Protein AF-A0A2V9PYH4-F1 (afdb_monomer)

Structure (mmCIF, N/CA/C/O backbone):
data_AF-A0A2V9PYH4-F1
#
_entry.id   AF-A0A2V9PYH4-F1
#
loop_
_atom_site.group_PDB
_atom_site.id
_atom_site.type_symbol
_atom_site.label_atom_id
_atom_site.label_alt_id
_atom_site.label_comp_id
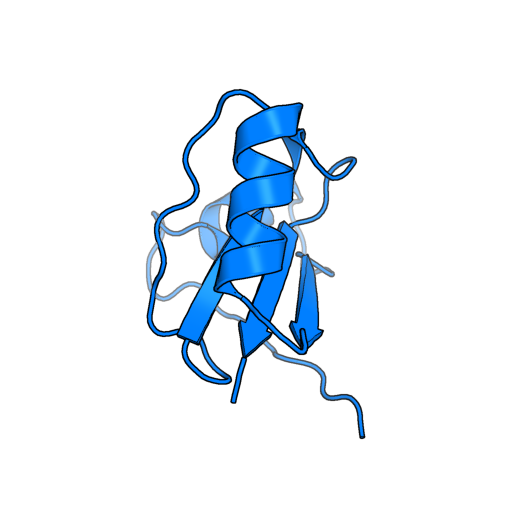_atom_site.label_asym_id
_atom_site.label_entity_id
_atom_site.label_seq_id
_atom_site.pdbx_PDB_ins_code
_atom_site.Cartn_x
_atom_site.Cartn_y
_atom_site.Cartn_z
_atom_site.occupancy
_atom_site.B_iso_or_equiv
_atom_site.auth_seq_id
_atom_site.auth_comp_id
_atom_site.auth_asym_id
_atom_site.auth_atom_id
_atom_site.pdbx_PDB_model_num
ATOM 1 N N . MET A 1 1 ? -12.632 -15.002 2.463 1.00 74.31 1 MET A N 1
ATOM 2 C CA . MET A 1 1 ? -11.998 -15.521 1.229 1.00 74.31 1 MET A CA 1
ATOM 3 C C . MET A 1 1 ? -11.017 -14.481 0.726 1.00 74.31 1 MET A C 1
ATOM 5 O O . MET A 1 1 ? -11.330 -13.304 0.837 1.00 74.31 1 MET A O 1
ATOM 9 N N . GLY A 1 2 ? -9.854 -14.905 0.232 1.00 88.62 2 GLY A N 1
ATOM 10 C CA . GLY A 1 2 ? -8.909 -14.022 -0.457 1.00 88.62 2 GLY A CA 1
ATOM 11 C C . GLY A 1 2 ? -9.197 -13.957 -1.958 1.00 88.62 2 GLY A C 1
ATOM 12 O O . GLY A 1 2 ? -9.868 -14.837 -2.497 1.00 88.62 2 GLY A O 1
ATOM 13 N N . SER A 1 3 ? -8.684 -12.925 -2.617 1.00 93.38 3 SER A N 1
ATOM 14 C CA . SER A 1 3 ? -8.768 -12.711 -4.064 1.00 93.38 3 SER A CA 1
ATOM 15 C C . SER A 1 3 ? -7.396 -12.323 -4.615 1.00 93.38 3 SER A C 1
ATOM 17 O O . SER A 1 3 ? -6.546 -11.806 -3.891 1.00 93.38 3 SER A O 1
ATOM 19 N N . ILE A 1 4 ? -7.182 -12.574 -5.907 1.00 95.50 4 ILE A N 1
ATOM 20 C CA . ILE A 1 4 ? -6.038 -12.052 -6.661 1.00 95.50 4 ILE A CA 1
ATOM 21 C C . ILE A 1 4 ? -6.579 -10.986 -7.607 1.00 95.50 4 ILE A C 1
ATOM 23 O O . ILE A 1 4 ? -7.496 -11.260 -8.381 1.00 95.50 4 ILE A O 1
ATOM 27 N N . LEU A 1 5 ? -6.018 -9.779 -7.537 1.00 94.56 5 LEU A N 1
ATOM 28 C CA . LEU A 1 5 ? -6.345 -8.688 -8.445 1.00 94.56 5 LEU A CA 1
ATOM 29 C C . LEU A 1 5 ? -5.287 -8.617 -9.547 1.00 94.56 5 LEU A C 1
ATOM 31 O O . LEU A 1 5 ? -4.103 -8.440 -9.263 1.00 94.56 5 LEU A O 1
ATOM 35 N N . LEU A 1 6 ? -5.721 -8.751 -10.799 1.00 95.56 6 LEU A N 1
ATOM 36 C CA . LEU A 1 6 ? -4.870 -8.516 -11.961 1.00 95.56 6 LEU A CA 1
ATOM 37 C C . LEU A 1 6 ? -4.983 -7.049 -12.362 1.00 95.56 6 LEU A C 1
ATOM 39 O O . LEU A 1 6 ? -6.084 -6.537 -12.561 1.00 95.56 6 LEU A O 1
ATOM 43 N N . LEU A 1 7 ? -3.839 -6.381 -12.466 1.00 94.00 7 LEU A N 1
ATOM 44 C CA . LEU A 1 7 ? -3.752 -4.971 -12.817 1.00 94.00 7 LEU A CA 1
ATOM 45 C C . LEU A 1 7 ? -3.056 -4.825 -14.164 1.00 94.00 7 LEU A C 1
ATOM 47 O O . LEU A 1 7 ? -1.999 -5.412 -14.385 1.00 94.00 7 LEU A O 1
ATOM 51 N N . GLN A 1 8 ? -3.627 -3.991 -15.026 1.00 94.38 8 GLN A N 1
ATOM 52 C CA . GLN A 1 8 ? -2.982 -3.522 -16.245 1.00 94.38 8 GLN A CA 1
ATOM 53 C C . GLN A 1 8 ? -2.889 -1.993 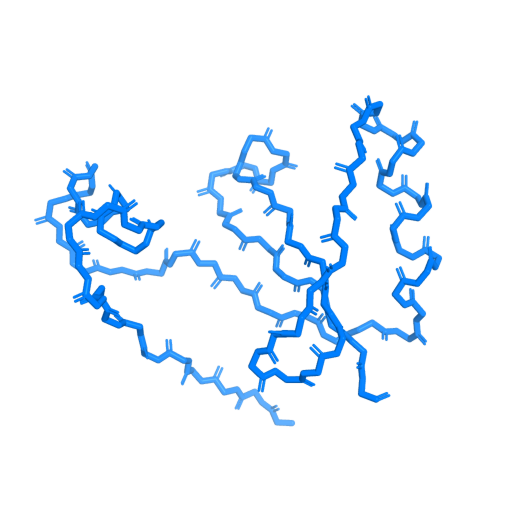-16.205 1.00 94.38 8 GLN A C 1
ATOM 55 O O . GLN A 1 8 ? -3.797 -1.342 -15.681 1.00 94.38 8 GLN A O 1
ATOM 60 N N . PRO A 1 9 ? -1.808 -1.394 -16.722 1.00 94.25 9 PRO A N 1
ATOM 61 C CA . PRO A 1 9 ? -1.725 0.051 -16.833 1.00 94.25 9 PRO A CA 1
ATOM 62 C C . PRO A 1 9 ? -2.705 0.557 -17.898 1.00 94.25 9 PRO A C 1
ATOM 64 O O . PRO A 1 9 ? -2.703 0.077 -19.027 1.00 94.25 9 PRO A O 1
ATOM 67 N N . GLU A 1 10 ? -3.513 1.561 -17.562 1.00 91.94 10 GLU A N 1
ATOM 68 C CA . GLU A 1 10 ? -4.371 2.243 -18.546 1.00 91.94 10 GLU A CA 1
ATOM 69 C C . GLU A 1 10 ? -3.564 3.162 -19.476 1.00 91.94 10 GLU A C 1
ATOM 71 O O . GLU A 1 10 ? -3.949 3.415 -20.615 1.00 91.94 10 GLU A O 1
ATOM 76 N N . ASN A 1 11 ? -2.436 3.678 -18.984 1.00 93.25 11 ASN A N 1
ATOM 77 C CA . ASN A 1 11 ? -1.511 4.540 -19.711 1.00 93.25 11 ASN A CA 1
ATOM 78 C C . ASN A 1 11 ? -0.079 4.374 -19.173 1.00 93.25 11 ASN A C 1
ATOM 80 O O . ASN A 1 11 ? 0.150 3.721 -18.154 1.00 93.25 11 ASN A O 1
ATOM 84 N N . SER A 1 12 ? 0.891 5.008 -19.829 1.00 91.81 12 SER A N 1
ATOM 85 C CA . SER A 1 12 ? 2.321 4.904 -19.507 1.00 91.81 12 SER A CA 1
ATOM 86 C C . SER A 1 12 ? 2.777 5.670 -18.254 1.00 91.81 12 SER A C 1
ATOM 88 O O . SER A 1 12 ? 3.961 5.631 -17.933 1.00 91.81 12 SER A O 1
ATOM 90 N N . THR A 1 13 ? 1.883 6.358 -17.535 1.00 89.00 13 THR A N 1
ATOM 91 C CA . THR A 1 13 ? 2.246 7.262 -16.419 1.00 89.00 13 THR A CA 1
ATOM 92 C C . THR A 1 13 ? 1.740 6.816 -15.041 1.00 89.00 13 THR A C 1
ATOM 94 O O . THR A 1 13 ? 1.985 7.490 -14.043 1.00 89.00 13 THR A O 1
ATOM 97 N N . GLY A 1 14 ? 1.051 5.673 -14.949 1.00 90.12 14 GLY A N 1
ATOM 98 C CA . GLY A 1 14 ? 0.505 5.150 -13.690 1.00 90.12 14 GLY A CA 1
ATOM 99 C C . GLY A 1 14 ? 1.487 4.313 -12.855 1.00 90.12 14 GLY A C 1
ATOM 100 O O . GLY A 1 14 ? 2.496 3.822 -13.355 1.00 90.12 14 GLY A O 1
ATOM 101 N N . LYS A 1 15 ? 1.141 4.056 -11.583 1.00 89.69 15 LYS A N 1
ATOM 102 C CA . LYS A 1 15 ? 1.940 3.217 -10.656 1.00 89.69 15 LYS A CA 1
ATOM 103 C C . LYS A 1 15 ? 2.221 1.815 -11.205 1.00 89.69 15 LYS A C 1
ATOM 105 O O . LYS A 1 15 ? 3.319 1.300 -11.039 1.00 89.69 15 LYS A O 1
ATOM 110 N N . VAL A 1 16 ? 1.239 1.220 -11.884 1.00 93.00 16 VAL A N 1
ATOM 111 C CA . VAL A 1 16 ? 1.386 -0.094 -12.529 1.00 93.00 16 VAL A CA 1
ATOM 112 C C . VAL A 1 16 ? 2.382 -0.021 -13.690 1.00 93.00 16 VAL A C 1
ATOM 114 O O . VAL A 1 16 ? 3.227 -0.900 -13.819 1.00 93.00 16 VAL A O 1
ATOM 117 N N . ALA A 1 17 ? 2.338 1.046 -14.497 1.00 94.75 17 ALA A N 1
ATOM 118 C CA . ALA A 1 17 ? 3.294 1.249 -15.585 1.00 94.75 17 ALA A CA 1
ATOM 119 C C . ALA A 1 17 ? 4.719 1.446 -15.048 1.00 94.75 17 ALA A C 1
ATOM 121 O O . ALA A 1 17 ? 5.650 0.827 -15.553 1.00 94.75 17 ALA A O 1
ATOM 122 N N . ALA A 1 18 ? 4.875 2.245 -13.987 1.00 92.00 18 ALA A N 1
ATOM 123 C CA . ALA A 1 18 ? 6.160 2.454 -13.324 1.00 92.00 18 ALA A CA 1
ATOM 124 C C . ALA A 1 18 ? 6.735 1.145 -12.755 1.00 92.00 18 ALA A C 1
ATOM 126 O O . ALA A 1 18 ? 7.899 0.840 -12.994 1.00 92.00 18 ALA A O 1
ATOM 127 N N . PHE A 1 19 ? 5.909 0.333 -12.084 1.00 92.00 19 PHE A N 1
ATOM 128 C CA . PHE A 1 19 ? 6.319 -0.973 -11.561 1.00 92.00 19 PHE A CA 1
ATOM 129 C C . PHE A 1 19 ? 6.808 -1.920 -12.665 1.00 92.00 19 PHE A C 1
ATOM 131 O O . PHE A 1 19 ? 7.858 -2.545 -12.525 1.00 92.00 19 PHE A O 1
ATOM 138 N N . LEU A 1 20 ? 6.070 -2.017 -13.776 1.00 94.19 20 LEU A N 1
ATOM 139 C CA . LEU A 1 20 ? 6.467 -2.860 -14.907 1.00 94.19 20 LEU A CA 1
ATOM 140 C C . LEU A 1 20 ? 7.760 -2.359 -15.563 1.00 94.19 20 LEU A C 1
ATOM 142 O O . LEU A 1 20 ? 8.600 -3.176 -15.933 1.00 94.19 20 LEU A O 1
ATOM 146 N N . ALA A 1 21 ? 7.943 -1.040 -15.677 1.00 93.94 21 ALA A N 1
ATOM 147 C CA . ALA A 1 21 ? 9.158 -0.446 -16.231 1.00 93.94 21 ALA A CA 1
ATOM 148 C C . ALA A 1 21 ? 10.393 -0.693 -15.347 1.00 93.94 21 ALA A C 1
ATOM 150 O O . ALA A 1 21 ? 11.463 -0.988 -15.870 1.00 93.94 21 ALA A O 1
ATOM 151 N N . GLU A 1 22 ? 10.245 -0.603 -14.022 1.00 90.81 22 GLU A N 1
ATOM 152 C CA . GLU A 1 22 ? 11.322 -0.875 -13.061 1.00 90.81 22 GLU A CA 1
ATOM 153 C C . GLU A 1 22 ? 11.704 -2.362 -13.036 1.00 90.81 22 GLU A C 1
ATOM 155 O O . GLU A 1 22 ? 12.884 -2.709 -13.015 1.00 90.81 22 GLU A O 1
ATOM 160 N N . ARG A 1 23 ? 10.705 -3.252 -13.061 1.00 90.00 23 ARG A N 1
ATOM 161 C CA . ARG A 1 23 ? 10.906 -4.702 -12.933 1.00 90.00 23 ARG A CA 1
ATOM 162 C C . ARG A 1 23 ? 11.283 -5.390 -14.247 1.00 90.00 23 ARG A C 1
ATOM 164 O O . ARG A 1 23 ? 11.966 -6.410 -14.219 1.00 90.00 23 ARG A O 1
ATOM 171 N N . GLY A 1 24 ? 10.795 -4.886 -15.381 1.00 92.12 24 GLY A N 1
ATOM 172 C CA . GLY A 1 24 ? 10.969 -5.481 -16.711 1.00 92.12 24 GLY A CA 1
ATOM 173 C C . GLY A 1 24 ? 10.100 -6.716 -17.003 1.00 92.12 24 GLY A C 1
ATOM 174 O O . GLY A 1 24 ? 10.270 -7.327 -18.055 1.00 92.12 24 GLY A O 1
ATOM 175 N N . ALA A 1 25 ? 9.195 -7.102 -16.095 1.00 92.50 25 ALA A N 1
ATOM 176 C CA . ALA A 1 25 ? 8.291 -8.252 -16.230 1.00 92.50 25 ALA A CA 1
ATOM 177 C C . ALA A 1 25 ? 7.086 -8.135 -15.274 1.00 92.50 25 ALA A C 1
ATOM 179 O O . ALA A 1 25 ? 7.072 -7.280 -14.383 1.00 92.50 25 ALA A O 1
ATOM 180 N N . GLU A 1 26 ? 6.093 -9.020 -15.413 1.00 94.12 26 GLU A N 1
ATOM 181 C CA . GLU A 1 26 ? 4.965 -9.120 -14.483 1.00 94.12 26 GLU A CA 1
ATOM 182 C C . GLU A 1 26 ? 5.402 -9.524 -13.060 1.00 94.12 26 GLU A C 1
ATOM 184 O O . GLU A 1 26 ? 6.485 -10.073 -12.815 1.00 94.12 26 GLU A O 1
ATOM 189 N N . GLY A 1 27 ? 4.533 -9.271 -12.076 1.00 93.75 27 GLY A N 1
ATOM 190 C CA . GLY A 1 27 ? 4.775 -9.699 -10.704 1.00 93.75 27 GLY A CA 1
ATOM 191 C C . GLY A 1 27 ? 3.769 -9.180 -9.687 1.00 93.75 27 GLY A C 1
ATOM 192 O O . GLY A 1 27 ? 2.816 -8.477 -10.014 1.00 93.75 27 GLY A O 1
ATOM 193 N N . ILE A 1 28 ? 4.012 -9.531 -8.424 1.00 93.94 28 ILE A N 1
ATOM 194 C CA . ILE A 1 28 ? 3.237 -9.040 -7.283 1.00 93.94 28 ILE A CA 1
ATOM 195 C C . ILE A 1 28 ? 3.703 -7.619 -6.962 1.00 93.94 28 ILE A C 1
ATOM 197 O O . ILE A 1 28 ? 4.857 -7.420 -6.586 1.00 93.94 28 ILE A O 1
ATOM 201 N N . ILE A 1 29 ? 2.799 -6.650 -7.111 1.00 93.69 29 ILE A N 1
ATOM 202 C CA . ILE A 1 29 ? 3.045 -5.234 -6.795 1.00 93.69 29 ILE A CA 1
ATOM 203 C C . ILE A 1 29 ? 2.727 -4.895 -5.331 1.00 93.69 29 ILE A C 1
ATOM 205 O O . ILE A 1 29 ? 3.333 -3.995 -4.752 1.00 93.69 29 ILE A O 1
ATOM 209 N N . GLY A 1 30 ? 1.787 -5.613 -4.714 1.00 95.38 30 GLY A N 1
ATOM 210 C CA . GLY A 1 30 ? 1.319 -5.312 -3.368 1.00 95.38 30 GLY A CA 1
ATOM 211 C C . GLY A 1 30 ? 0.186 -6.209 -2.888 1.00 95.38 30 GLY A C 1
ATOM 212 O O . GLY A 1 30 ? -0.172 -7.184 -3.552 1.00 95.38 30 GLY A O 1
ATOM 213 N N . VAL A 1 31 ? -0.369 -5.863 -1.727 1.00 96.31 31 VAL A N 1
ATOM 214 C CA . VAL A 1 31 ? -1.477 -6.576 -1.074 1.00 96.31 31 VAL A CA 1
ATOM 215 C C . VAL A 1 31 ? -2.530 -5.603 -0.548 1.00 96.31 31 VAL A C 1
ATOM 217 O O . VAL A 1 31 ? -2.190 -4.504 -0.116 1.00 96.31 31 VAL A O 1
ATOM 220 N N . SER A 1 32 ? -3.791 -6.033 -0.531 1.00 96.75 32 SER A N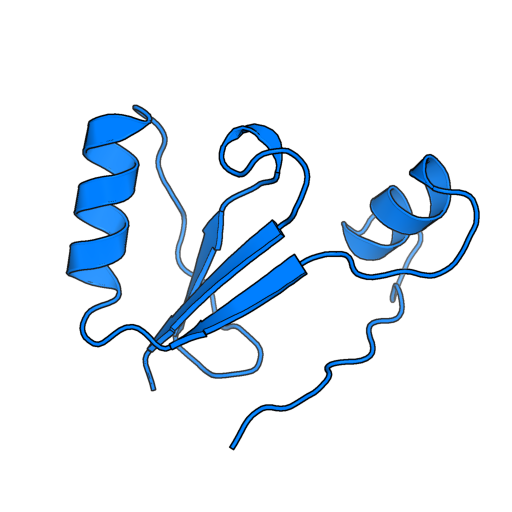 1
ATOM 221 C CA . SER A 1 32 ? -4.898 -5.318 0.115 1.00 96.75 32 SER A CA 1
ATOM 222 C C . SER A 1 32 ? -5.338 -6.069 1.369 1.00 96.75 32 SER A C 1
ATOM 224 O O . SER A 1 32 ? -5.583 -7.276 1.315 1.00 96.75 32 SER A O 1
ATOM 226 N N . ILE A 1 33 ? -5.447 -5.367 2.495 1.00 96.38 33 ILE A N 1
ATOM 227 C CA . ILE A 1 33 ? -5.798 -5.931 3.802 1.00 96.38 33 ILE A CA 1
ATOM 228 C C . ILE A 1 33 ? -7.001 -5.174 4.367 1.00 96.38 33 ILE A C 1
ATOM 230 O O . ILE A 1 33 ? -6.978 -3.950 4.498 1.00 96.38 33 ILE A O 1
ATOM 234 N N . GLU A 1 34 ? -8.052 -5.913 4.719 1.00 97.31 34 GLU A N 1
ATOM 235 C CA . GLU A 1 34 ? -9.226 -5.348 5.384 1.00 97.31 34 GLU A CA 1
ATOM 236 C C . GLU A 1 34 ? -8.878 -4.987 6.831 1.00 97.31 34 GLU A C 1
ATOM 238 O O . GLU A 1 34 ? -8.313 -5.806 7.562 1.00 97.31 34 GLU A O 1
ATOM 243 N N . VAL A 1 35 ? -9.228 -3.776 7.255 1.00 97.56 35 VAL A N 1
ATOM 244 C CA . VAL A 1 35 ? -9.022 -3.298 8.624 1.00 97.56 35 VAL A CA 1
ATOM 245 C C . VAL A 1 35 ? -10.353 -2.950 9.280 1.00 97.56 35 VAL A C 1
ATOM 247 O O . VAL A 1 35 ? -11.272 -2.453 8.636 1.00 97.56 35 VAL A O 1
ATOM 250 N N . ALA A 1 36 ? -10.446 -3.172 10.592 1.00 97.31 36 ALA A N 1
ATOM 251 C CA . ALA A 1 36 ? -11.663 -2.878 11.354 1.00 97.31 36 ALA A CA 1
ATOM 252 C C . ALA A 1 36 ? -11.962 -1.370 11.464 1.00 97.31 36 ALA A C 1
ATOM 254 O O . ALA A 1 36 ? -13.117 -0.977 11.587 1.00 97.31 36 ALA A O 1
ATOM 255 N N . SER A 1 37 ? -10.920 -0.533 11.455 1.00 97.56 37 SER A N 1
ATOM 256 C CA . SER A 1 37 ? -11.029 0.927 11.476 1.00 97.56 37 SER A CA 1
ATOM 257 C C . SER A 1 37 ? -9.912 1.538 10.637 1.00 97.56 37 SER A C 1
ATOM 259 O O . SER A 1 37 ? -8.753 1.595 11.065 1.00 97.56 37 SER A O 1
ATOM 261 N N . LEU A 1 38 ? -10.261 2.020 9.446 1.00 97.88 38 LEU A N 1
ATOM 262 C CA . LEU A 1 38 ? -9.328 2.701 8.554 1.00 97.88 38 LEU A CA 1
ATOM 263 C C . LEU A 1 38 ? -8.790 3.979 9.196 1.00 97.88 38 LEU A C 1
ATOM 265 O O . LEU A 1 38 ? -7.604 4.276 9.084 1.00 97.88 38 LEU A O 1
ATOM 269 N N . GLN A 1 39 ? -9.644 4.705 9.923 1.00 97.38 39 GLN A N 1
ATOM 270 C CA . GLN A 1 39 ? -9.252 5.925 10.622 1.00 97.38 39 GLN A CA 1
ATOM 271 C C . GLN A 1 39 ? -8.176 5.643 11.675 1.00 97.38 39 GLN A C 1
ATOM 273 O O . GLN A 1 39 ? -7.161 6.334 11.715 1.00 97.38 39 GLN A O 1
ATOM 278 N N . THR A 1 40 ? -8.355 4.597 12.489 1.00 98.00 40 THR A N 1
ATOM 279 C CA . THR A 1 40 ? -7.371 4.211 13.511 1.00 98.00 40 THR A CA 1
ATOM 280 C C . THR A 1 40 ? -6.061 3.749 12.876 1.00 98.00 40 THR A C 1
ATOM 282 O O . THR A 1 40 ? -4.992 4.176 13.313 1.00 98.00 40 THR A O 1
ATOM 285 N N . ALA A 1 41 ? -6.131 2.922 11.826 1.00 97.50 41 ALA A N 1
ATOM 286 C CA . ALA A 1 41 ? -4.948 2.470 11.096 1.00 97.50 41 ALA A CA 1
ATOM 287 C C . ALA A 1 41 ? -4.171 3.652 10.495 1.00 97.50 41 ALA A C 1
ATOM 289 O O . ALA A 1 41 ? -2.952 3.737 10.651 1.00 97.50 41 ALA A O 1
ATOM 290 N N . ARG A 1 42 ? -4.883 4.609 9.885 1.00 97.81 42 ARG A N 1
ATOM 291 C CA . ARG A 1 42 ? -4.293 5.833 9.338 1.00 97.81 42 ARG A CA 1
ATOM 292 C C . ARG A 1 42 ? -3.602 6.653 10.419 1.00 97.81 42 ARG A C 1
ATOM 294 O O . ARG A 1 42 ? -2.425 6.955 10.275 1.00 97.81 42 ARG A O 1
ATOM 301 N N . SER A 1 43 ? -4.291 6.966 11.518 1.00 97.88 43 SER A N 1
ATOM 302 C CA . SER A 1 43 ? -3.710 7.765 12.604 1.00 97.88 43 SER A CA 1
ATOM 303 C C . SER A 1 43 ? -2.438 7.135 13.175 1.00 97.88 43 SER A C 1
ATOM 305 O O . SER A 1 43 ? -1.476 7.850 13.453 1.00 97.88 43 SER A O 1
ATOM 307 N N . LEU A 1 44 ? -2.398 5.804 13.306 1.00 97.00 44 LEU A N 1
ATOM 308 C CA . LEU A 1 44 ? -1.200 5.095 13.751 1.00 97.00 44 LEU A CA 1
ATOM 309 C C . LEU A 1 44 ? -0.046 5.241 12.747 1.00 97.00 44 LEU A C 1
ATOM 311 O O . LEU A 1 44 ? 1.081 5.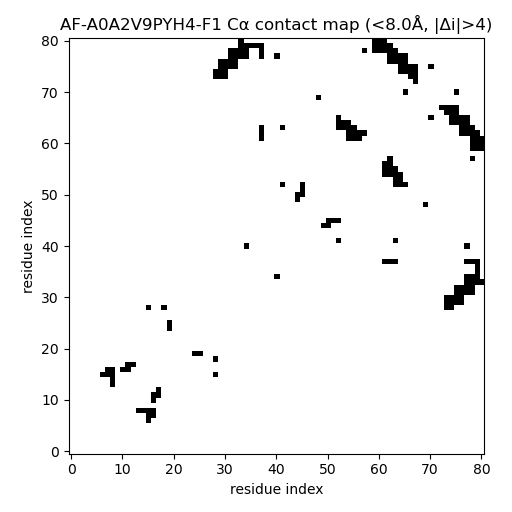532 13.149 1.00 97.00 44 LEU A O 1
ATOM 315 N N . LEU A 1 45 ? -0.312 5.062 11.451 1.00 96.62 45 LEU A N 1
ATOM 316 C CA . LEU A 1 45 ? 0.697 5.219 10.401 1.00 96.62 45 LEU A CA 1
ATOM 317 C C . LEU A 1 45 ? 1.242 6.649 10.351 1.00 96.62 45 LEU A C 1
ATOM 319 O O . LEU A 1 45 ? 2.458 6.839 10.344 1.00 96.62 45 LEU A O 1
ATOM 323 N N . GLU A 1 46 ? 0.369 7.655 10.363 1.00 97.62 46 GLU A N 1
ATOM 324 C CA . GLU A 1 46 ? 0.756 9.069 10.278 1.00 97.62 46 GLU A CA 1
ATOM 325 C C . GLU A 1 46 ? 1.622 9.487 11.476 1.00 97.62 46 GLU A C 1
ATOM 327 O O . GLU A 1 46 ? 2.645 10.154 11.304 1.00 97.62 46 GLU A O 1
ATOM 332 N N . ALA A 1 47 ? 1.282 9.015 12.681 1.00 97.31 47 ALA A N 1
ATOM 333 C CA . ALA A 1 47 ? 2.058 9.280 13.891 1.00 97.31 47 ALA A CA 1
ATOM 334 C C . ALA A 1 47 ? 3.472 8.670 13.851 1.00 97.31 47 ALA A C 1
ATOM 336 O O . ALA A 1 47 ? 4.420 9.286 14.338 1.00 97.31 47 ALA A O 1
ATOM 337 N N . ASN A 1 48 ? 3.630 7.478 13.263 1.00 96.12 48 ASN A N 1
ATOM 338 C CA . ASN A 1 48 ? 4.909 6.757 13.244 1.00 96.12 48 ASN A CA 1
ATOM 339 C C . ASN A 1 48 ? 5.793 7.096 12.035 1.00 96.12 48 ASN A C 1
ATOM 341 O O . ASN A 1 48 ? 7.012 6.971 12.110 1.00 96.12 48 ASN A O 1
ATOM 345 N N . THR A 1 49 ? 5.201 7.541 10.928 1.00 94.88 49 THR A N 1
ATOM 346 C CA . THR A 1 49 ? 5.931 7.849 9.685 1.00 94.88 49 THR A CA 1
ATOM 347 C C . THR A 1 49 ? 6.143 9.343 9.462 1.00 94.88 49 THR A C 1
ATOM 349 O O . THR A 1 49 ? 6.955 9.719 8.619 1.00 94.88 49 THR A O 1
ATOM 352 N N . LYS A 1 50 ? 5.425 10.205 10.201 1.00 93.81 50 LYS A N 1
ATOM 353 C CA . LYS A 1 50 ? 5.380 11.662 9.985 1.00 93.81 50 LYS A CA 1
ATOM 354 C C . LYS A 1 50 ? 4.943 12.046 8.562 1.00 93.81 50 LYS A C 1
ATOM 356 O O . LYS A 1 50 ? 5.310 13.111 8.068 1.00 93.81 50 LYS A O 1
ATOM 361 N N . ARG A 1 51 ? 4.159 11.189 7.902 1.00 95.12 51 ARG A N 1
ATOM 362 C CA . ARG A 1 51 ? 3.596 11.398 6.563 1.00 95.12 51 ARG A CA 1
ATOM 363 C C . ARG A 1 51 ? 2.085 11.237 6.613 1.00 95.12 51 ARG A C 1
ATOM 365 O O . ARG A 1 51 ? 1.605 10.339 7.288 1.00 95.12 51 ARG A O 1
ATOM 372 N N . GLN A 1 52 ? 1.363 12.074 5.872 1.00 96.75 52 GLN A N 1
ATOM 373 C CA . GLN A 1 52 ? -0.081 11.934 5.674 1.00 96.75 52 GLN A CA 1
ATOM 374 C C . GLN A 1 52 ? -0.403 10.897 4.594 1.00 96.75 52 GLN A C 1
ATOM 376 O O . GLN A 1 52 ? 0.293 10.813 3.575 1.00 96.75 52 GLN A O 1
ATOM 381 N N . PHE A 1 53 ? -1.470 10.127 4.811 1.00 96.69 53 PHE A N 1
ATOM 382 C CA . PHE A 1 53 ? -1.949 9.124 3.858 1.00 96.69 53 PHE A CA 1
ATOM 383 C C . PHE A 1 53 ? -3.364 9.467 3.402 1.00 96.69 53 PHE A C 1
ATOM 385 O O . PHE A 1 53 ? -4.340 9.214 4.108 1.00 96.69 53 PHE A O 1
ATOM 392 N N . GLU A 1 54 ? -3.475 10.037 2.204 1.00 96.06 54 GLU A N 1
ATOM 393 C CA . GLU A 1 54 ? -4.761 10.481 1.671 1.00 96.06 54 GLU A CA 1
ATOM 394 C C . GLU A 1 54 ? -5.701 9.298 1.382 1.00 96.06 54 GLU A C 1
ATOM 396 O O . GLU A 1 54 ? -5.313 8.364 0.667 1.00 96.06 54 GLU A O 1
ATOM 401 N N . PRO A 1 55 ? -6.937 9.317 1.916 1.00 96.19 55 PRO A N 1
ATOM 402 C CA . PRO A 1 55 ? -7.935 8.313 1.590 1.00 96.19 55 PRO A CA 1
ATOM 403 C C . PRO A 1 55 ? -8.424 8.422 0.145 1.00 96.19 55 PRO A C 1
ATOM 405 O O . PRO A 1 55 ? -8.532 9.513 -0.413 1.00 96.19 55 PRO A O 1
ATOM 408 N N . TYR A 1 56 ? -8.796 7.289 -0.443 1.00 96.38 56 TYR A N 1
ATOM 409 C CA . TYR A 1 56 ? -9.384 7.219 -1.780 1.00 96.38 56 TYR A CA 1
ATOM 410 C C . TYR A 1 56 ? -10.427 6.097 -1.881 1.00 96.38 56 TYR A C 1
ATOM 412 O O . TYR A 1 56 ? -10.576 5.266 -0.981 1.00 96.38 56 TYR A O 1
ATOM 420 N N . ALA A 1 57 ? -11.176 6.092 -2.984 1.00 96.12 57 ALA A N 1
ATOM 421 C CA . ALA A 1 57 ? -12.071 4.996 -3.340 1.00 96.12 57 ALA A CA 1
ATOM 422 C C . ALA A 1 57 ? -11.261 3.889 -4.033 1.00 96.12 57 ALA A C 1
ATOM 424 O O . ALA A 1 57 ? -10.910 4.015 -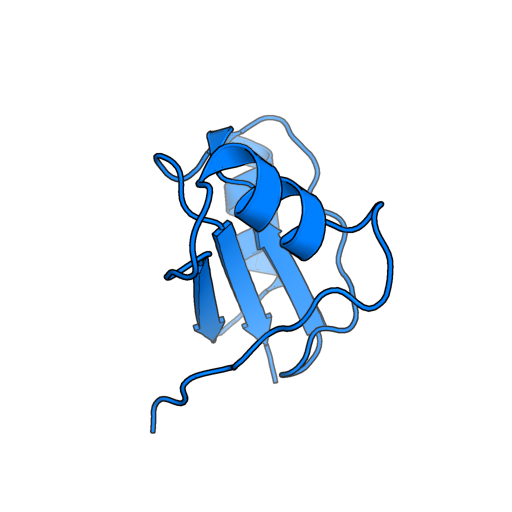5.207 1.00 96.12 57 ALA A O 1
ATOM 425 N N . GLY A 1 58 ? -10.918 2.844 -3.281 1.00 93.62 58 GLY A N 1
ATOM 426 C CA . GLY A 1 58 ? -10.193 1.681 -3.783 1.00 93.62 58 GLY A CA 1
ATOM 427 C C . GLY A 1 58 ? -11.122 0.576 -4.297 1.00 93.62 58 GLY A C 1
ATOM 428 O O . GLY A 1 58 ? -12.344 0.669 -4.149 1.00 93.62 58 GLY A O 1
ATOM 429 N N . PRO A 1 59 ? -10.560 -0.506 -4.867 1.00 90.94 59 PRO A N 1
ATOM 430 C CA . PRO A 1 59 ? -11.329 -1.604 -5.464 1.00 90.94 59 PRO A CA 1
ATOM 431 C C . PRO A 1 59 ? -12.302 -2.298 -4.500 1.00 90.94 59 PRO A C 1
ATOM 433 O O . PRO A 1 59 ? -13.282 -2.895 -4.940 1.00 90.94 59 PRO A O 1
ATOM 436 N N . TYR A 1 60 ? -12.034 -2.225 -3.192 1.00 93.31 60 TYR A N 1
ATOM 437 C CA . TYR A 1 60 ? -12.819 -2.882 -2.143 1.00 93.31 60 TYR A CA 1
ATOM 438 C C . TYR A 1 60 ? -13.532 -1.910 -1.191 1.00 93.31 60 TYR A C 1
ATOM 440 O O . TYR A 1 60 ? -14.108 -2.360 -0.202 1.00 93.31 60 TYR A O 1
ATOM 448 N N . GLY A 1 61 ? -13.509 -0.601 -1.472 1.00 93.06 61 GLY A N 1
ATOM 449 C CA . GLY A 1 61 ? -14.137 0.424 -0.636 1.00 93.06 61 GLY A CA 1
ATOM 450 C C . GLY A 1 61 ? -13.181 1.539 -0.216 1.00 93.06 61 GLY A C 1
ATOM 451 O O . GLY A 1 61 ? -12.203 1.850 -0.902 1.00 93.06 61 GLY A O 1
ATOM 452 N N . HIS A 1 62 ? -13.483 2.176 0.915 1.00 97.00 62 HIS A N 1
ATOM 453 C CA . HIS A 1 62 ? -12.684 3.286 1.424 1.00 97.00 62 HIS A CA 1
ATOM 454 C C . HIS A 1 62 ? -11.293 2.789 1.826 1.00 97.00 62 HIS A C 1
ATOM 456 O O . HIS A 1 62 ? -11.180 1.842 2.605 1.00 97.00 62 HIS A O 1
ATOM 462 N N . SER A 1 63 ? -10.249 3.398 1.261 1.00 98.25 63 SER A N 1
ATOM 463 C CA . SER A 1 63 ? -8.894 2.847 1.302 1.00 98.25 63 SER A CA 1
ATOM 464 C C . SER A 1 63 ? -7.829 3.909 1.557 1.00 98.25 63 SER A C 1
ATOM 466 O O . SER A 1 63 ? -8.007 5.076 1.212 1.00 98.25 63 SER A O 1
ATOM 468 N N . ILE A 1 64 ? -6.698 3.488 2.125 1.00 98.00 64 ILE A N 1
ATOM 469 C CA . ILE A 1 64 ? -5.428 4.228 2.124 1.00 98.00 64 ILE A CA 1
ATOM 470 C C . ILE A 1 64 ? -4.338 3.332 1.541 1.00 98.00 64 ILE A C 1
ATOM 472 O O . ILE A 1 64 ? -4.369 2.112 1.706 1.00 98.00 64 ILE A O 1
ATOM 476 N N . LEU A 1 65 ? -3.355 3.942 0.883 1.00 96.62 65 LEU A N 1
ATOM 477 C CA . LEU A 1 65 ? -2.255 3.218 0.261 1.00 96.62 65 LEU A CA 1
ATOM 478 C C . LEU A 1 65 ? -0.930 3.598 0.911 1.00 96.62 65 LEU A C 1
ATOM 480 O O . LEU 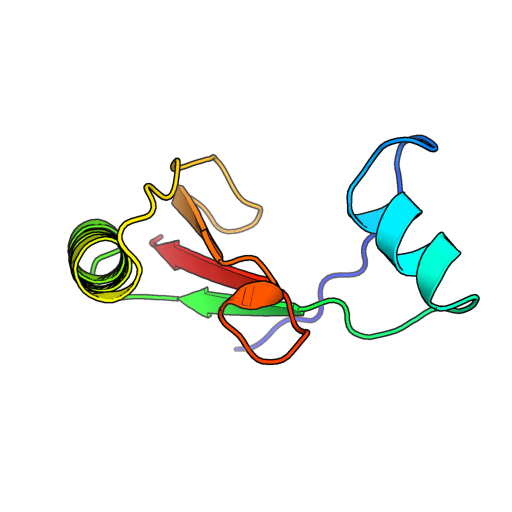A 1 65 ? -0.518 4.760 0.881 1.00 96.62 65 LEU A O 1
ATOM 484 N N . ILE A 1 66 ? -0.250 2.595 1.451 1.00 96.62 66 ILE A N 1
ATOM 485 C CA . ILE A 1 66 ? 1.084 2.716 2.014 1.00 96.62 66 ILE A CA 1
ATOM 486 C C . ILE A 1 66 ? 2.094 2.378 0.907 1.00 96.62 66 ILE A C 1
ATOM 488 O O . ILE A 1 66 ? 2.036 1.285 0.330 1.00 96.62 66 ILE A O 1
ATOM 492 N N . PRO A 1 67 ? 2.984 3.319 0.564 1.00 93.19 67 PRO A N 1
ATOM 493 C CA . PRO A 1 67 ? 3.938 3.156 -0.514 1.00 93.19 67 PRO A CA 1
ATOM 494 C C . PRO A 1 67 ? 5.175 2.355 -0.061 1.00 93.19 67 PRO A C 1
ATOM 496 O O . PRO A 1 67 ? 5.468 2.303 1.140 1.00 93.19 67 PRO A O 1
ATOM 499 N N . PRO A 1 68 ? 5.888 1.715 -1.009 1.00 92.19 68 PRO A N 1
ATOM 500 C CA . PRO A 1 68 ? 6.915 0.701 -0.754 1.00 92.19 68 PRO A CA 1
ATOM 501 C C . PRO A 1 68 ? 8.067 1.165 0.144 1.00 92.19 68 PRO A C 1
ATOM 503 O 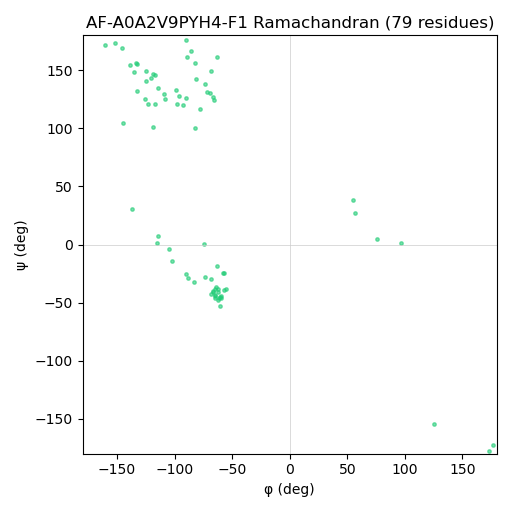O . PRO A 1 68 ? 8.691 0.335 0.810 1.00 92.19 68 PRO A O 1
ATOM 506 N N . GLU A 1 69 ? 8.334 2.471 0.211 1.00 92.88 69 GLU A N 1
ATOM 507 C CA . GLU A 1 69 ? 9.340 3.069 1.091 1.00 92.88 69 GLU A CA 1
ATOM 508 C C . GLU A 1 69 ? 9.054 2.877 2.592 1.00 92.88 69 GLU A C 1
ATOM 510 O O . GLU A 1 69 ? 9.983 2.969 3.392 1.00 92.88 69 GLU A O 1
ATOM 515 N N . PHE A 1 70 ? 7.814 2.557 2.989 1.00 93.75 70 PHE A N 1
ATOM 516 C CA . PHE A 1 70 ? 7.461 2.236 4.385 1.00 93.75 70 PHE A CA 1
ATOM 517 C C . PHE A 1 70 ? 7.238 0.743 4.643 1.00 93.75 70 PHE A C 1
ATOM 519 O O . PHE A 1 70 ? 6.983 0.345 5.777 1.00 93.75 70 PHE A O 1
ATOM 526 N N . THR A 1 71 ? 7.298 -0.088 3.605 1.00 93.06 71 THR A N 1
ATOM 527 C CA . THR A 1 71 ? 6.792 -1.472 3.624 1.00 93.06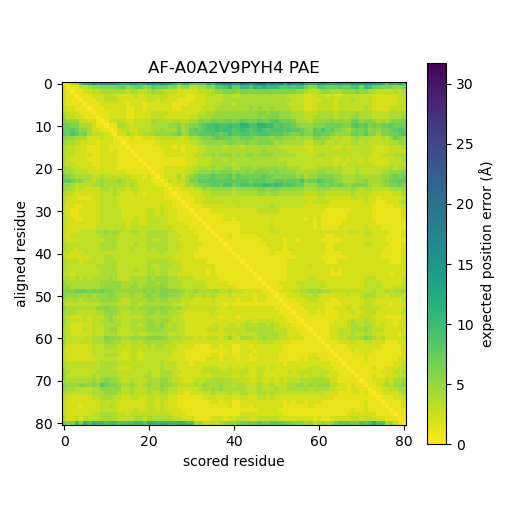 71 THR A CA 1
ATOM 528 C C . THR A 1 71 ? 7.752 -2.438 2.937 1.00 93.06 71 THR A C 1
ATOM 530 O O . THR A 1 71 ? 7.342 -3.452 2.380 1.00 93.06 71 THR A O 1
ATOM 533 N N . HIS A 1 72 ? 9.051 -2.136 2.989 1.00 89.19 72 HIS A N 1
ATOM 534 C CA . HIS A 1 72 ? 10.118 -2.997 2.470 1.00 89.19 72 HIS A CA 1
ATOM 535 C C . HIS A 1 72 ? 9.948 -3.385 0.989 1.00 89.19 72 HIS A C 1
ATOM 537 O O . HIS A 1 72 ? 10.263 -4.508 0.598 1.00 89.19 72 HIS A O 1
ATOM 543 N N . GLY A 1 73 ? 9.470 -2.458 0.153 1.00 89.62 73 GLY A N 1
A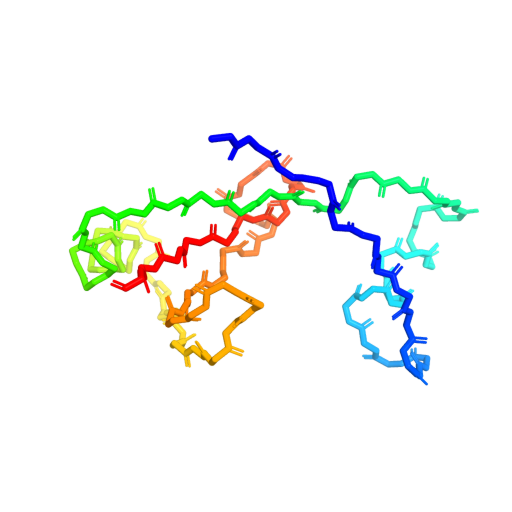TOM 544 C CA . GLY A 1 73 ? 9.438 -2.638 -1.302 1.00 89.62 73 GLY A CA 1
ATOM 545 C C . GLY A 1 73 ? 8.115 -3.135 -1.892 1.00 89.62 73 GLY A C 1
ATOM 546 O O . GLY A 1 73 ? 8.040 -3.297 -3.106 1.00 89.62 73 GLY A O 1
ATOM 547 N N . ILE A 1 74 ? 7.066 -3.345 -1.088 1.00 92.44 74 ILE A N 1
ATOM 548 C CA . ILE A 1 74 ? 5.732 -3.727 -1.591 1.00 92.44 74 ILE A CA 1
ATOM 549 C C . ILE A 1 74 ? 4.684 -2.670 -1.274 1.00 92.44 74 ILE A C 1
ATOM 551 O O . ILE A 1 74 ? 4.711 -2.069 -0.209 1.00 92.44 74 ILE A O 1
ATOM 555 N N . TRP A 1 75 ? 3.708 -2.466 -2.151 1.00 94.75 75 TRP A N 1
ATOM 556 C CA . TRP A 1 75 ? 2.562 -1.621 -1.819 1.00 94.75 75 TRP A CA 1
ATOM 557 C C . TRP A 1 75 ? 1.627 -2.352 -0.845 1.00 94.75 75 TRP A C 1
ATOM 559 O O . TRP A 1 75 ? 1.349 -3.539 -1.023 1.00 94.75 75 TRP A O 1
ATOM 569 N N . ILE A 1 76 ? 1.113 -1.652 0.168 1.00 97.12 76 ILE A N 1
ATOM 570 C CA . ILE A 1 76 ? 0.071 -2.187 1.057 1.00 97.12 76 ILE A CA 1
ATOM 571 C C . ILE A 1 76 ? -1.132 -1.250 1.015 1.00 97.12 76 ILE A C 1
ATOM 573 O O . ILE A 1 76 ? -1.019 -0.073 1.338 1.00 97.12 76 ILE A O 1
ATOM 577 N N . GLU A 1 77 ? -2.289 -1.766 0.622 1.00 97.44 77 GLU A N 1
ATOM 578 C CA . GLU A 1 77 ? -3.572 -1.080 0.753 1.00 97.44 77 GLU A CA 1
ATOM 579 C C . GLU A 1 77 ? -4.259 -1.553 2.037 1.00 97.44 77 GLU A C 1
ATOM 581 O O . GLU A 1 77 ? -4.440 -2.753 2.249 1.00 97.44 77 GLU A O 1
ATOM 586 N N . PHE A 1 78 ? -4.669 -0.614 2.887 1.00 98.00 78 PHE A N 1
ATOM 587 C CA . PHE A 1 78 ? -5.665 -0.886 3.920 1.00 98.00 78 PHE A CA 1
ATOM 588 C C . PHE A 1 78 ? -7.017 -0.406 3.428 1.00 98.00 78 PHE A C 1
ATOM 590 O O . PHE A 1 78 ? -7.120 0.720 2.941 1.00 98.00 78 PHE A O 1
ATOM 597 N N . PHE A 1 79 ? -8.043 -1.240 3.578 1.00 97.88 79 PHE A N 1
ATOM 598 C CA . PHE A 1 79 ? -9.410 -0.897 3.196 1.00 97.88 79 PHE A CA 1
ATOM 599 C C . PHE A 1 79 ? -10.411 -1.255 4.293 1.00 97.88 79 PHE A C 1
ATOM 601 O O . PHE A 1 79 ? -10.169 -2.145 5.108 1.00 97.88 79 PHE A O 1
ATOM 608 N N . GLN A 1 80 ? -11.548 -0.567 4.299 1.00 97.12 80 GLN A N 1
ATOM 609 C CA . GLN A 1 80 ? -12.685 -0.867 5.164 1.00 97.12 80 GLN A CA 1
ATOM 610 C C . GLN A 1 80 ? -13.972 -0.878 4.328 1.00 97.12 80 GLN A C 1
ATOM 612 O O . GLN A 1 80 ? -14.196 0.034 3.525 1.00 97.12 80 GLN A O 1
ATOM 617 N N . LYS A 1 81 ? -14.778 -1.929 4.511 1.00 88.12 81 LYS A N 1
ATOM 618 C CA . LYS A 1 81 ? -16.093 -2.102 3.880 1.00 88.12 81 LYS A CA 1
ATOM 619 C C . LYS A 1 81 ? -17.203 -1.388 4.644 1.00 88.12 81 LYS A C 1
ATOM 621 O O . LYS A 1 81 ? -17.072 -1.242 5.881 1.00 88.12 81 LYS A O 1
#

Radius of gyration: 13.35 Å; Cα contacts (8 Å, |Δi|>4): 107; chains: 1; bounding box: 27×28×34 Å

Mean predicted aligned error: 3.07 Å

Solvent-accessible surface area (backbone atoms only — not comparable to full-atom values): 5143 Å² total; per-residue (Å²): 137,89,84,86,86,87,83,76,56,93,50,87,84,39,73,60,29,49,50,37,68,76,66,74,52,90,80,89,64,58,52,78,44,82,42,98,46,55,68,59,54,48,55,54,49,29,71,76,67,78,46,89,68,73,73,45,88,44,101,73,34,53,23,36,67,47,57,28,94,82,50,88,71,32,34,38,32,42,26,30,123

Sequence (81 aa):
MGSILLLQPENSTGKVAAFLAERGAEGIIGVSIEVASLQTARSLLEANTKRQFEPYAGPYGHSILIPPEFTHGIWIEFFQK

Secondary structure (DSSP, 8-state):
---------SSTTSHHHHHHHHHSS----EEEEE-S-HHHHHHHHHHHHS-----EEETTEEEEEE-GGGTTTSEEEEEE-

Nearest PDB structures (foldseek):
  6qh4-assembly1_A  TM=7.719E-01  e=2.064E-03  Homo sapiens
  3rhe-assembly1_A  TM=5.732E-01  e=2.409E-01  Legionella pneumophila subsp. pneumophila str. Philadelphia 1
  3l7t-assembly2_C  TM=6.332E-01  e=4.150E-01  Streptococcus mutans
  3oaj-assembly1_A  TM=6.553E-01  e=1.075E+00  Bacillus subtilis subsp. subtilis str. 168
  5hcw-assembly6_D  TM=5.118E-01  e=6.241E-01  Thermomonospora curvata DSM 43183

pLDDT: mean 94.36, std 3.46, range [74.31, 98.25]

Foldseek 3Di:
DDDDDDDDDPDCPDPNNVVCVVVVDDDAQADEDEDPDPPVVQVVCCVVVVDHWDWDQDPVGIWTWDDCVVPVRHIYIYHYD